Protein AF-A0A357X0D2-F1 (afdb_monomer)

Solvent-accessible surface area (backbone atoms only — not comparable to full-atom values): 4849 Å² total; per-residue (Å²): 129,83,52,65,49,100,86,69,49,75,45,49,72,73,80,71,55,73,75,79,85,49,64,63,59,53,50,51,51,49,56,51,49,55,52,51,55,49,49,46,65,76,69,41,52,74,68,59,34,52,50,51,33,41,48,68,20,78,82,56,76,58,38,53,54,68,53,51,15,62,74,69,75,48,57,49,75,77,65,102

Structure (mmCIF, N/CA/C/O backbone):
data_AF-A0A357X0D2-F1
#
_entry.id   AF-A0A357X0D2-F1
#
loop_
_atom_site.group_PDB
_atom_site.id
_atom_site.type_symbol
_atom_site.label_atom_id
_atom_site.label_alt_id
_atom_site.label_comp_id
_atom_site.label_asym_id
_atom_site.label_enti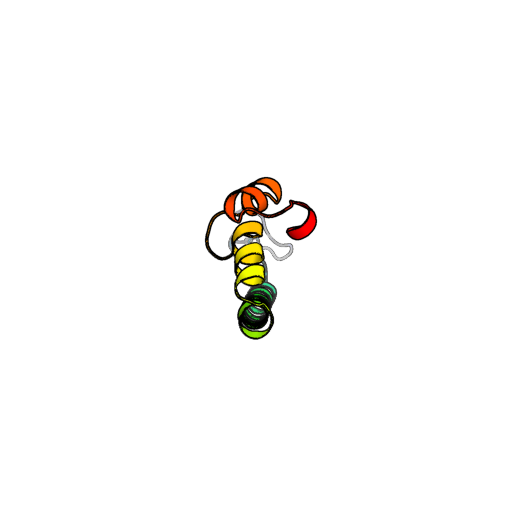ty_id
_atom_site.lab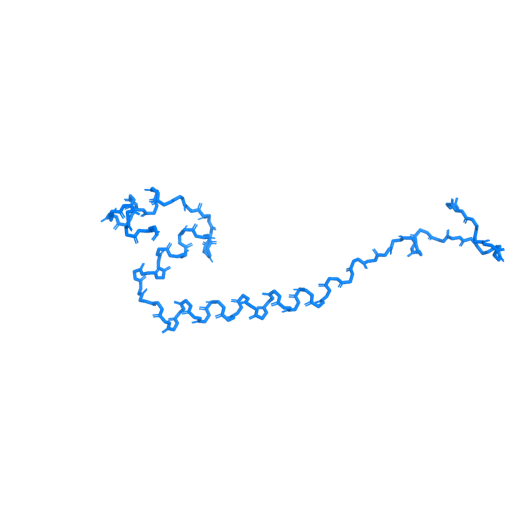el_seq_id
_atom_site.pdbx_PDB_ins_code
_atom_site.Cartn_x
_atom_site.Cartn_y
_atom_site.Cartn_z
_atom_site.occupancy
_atom_site.B_iso_or_equiv
_atom_site.auth_seq_id
_atom_site.auth_comp_id
_atom_site.auth_asym_id
_atom_site.auth_atom_id
_atom_site.pdbx_PDB_model_num
ATOM 1 N N . PRO A 1 1 ? 32.740 23.279 -28.008 1.00 50.97 1 PRO A N 1
ATOM 2 C CA . PRO A 1 1 ? 33.622 22.103 -28.202 1.00 50.97 1 PRO A CA 1
ATOM 3 C C . PRO A 1 1 ? 34.163 21.660 -26.840 1.00 50.97 1 PRO A C 1
ATOM 5 O O . PRO A 1 1 ? 34.868 22.447 -26.216 1.00 50.97 1 PRO A O 1
ATOM 8 N N . ILE A 1 2 ? 33.718 20.506 -26.329 1.00 50.69 2 ILE A N 1
ATOM 9 C CA . ILE A 1 2 ? 34.052 20.079 -24.958 1.00 50.69 2 ILE A CA 1
ATOM 10 C C . ILE A 1 2 ? 35.390 19.335 -24.903 1.00 50.69 2 ILE A C 1
ATOM 12 O O . ILE A 1 2 ? 36.136 19.574 -23.964 1.00 50.69 2 ILE A O 1
ATOM 16 N N . ASP A 1 3 ? 35.739 18.544 -25.920 1.00 55.09 3 ASP A N 1
ATOM 17 C CA . ASP A 1 3 ? 37.094 18.012 -26.116 1.00 55.09 3 ASP A CA 1
ATOM 18 C C . ASP A 1 3 ? 37.222 17.386 -27.522 1.00 55.09 3 ASP A C 1
ATOM 20 O O . ASP A 1 3 ? 36.251 17.367 -28.288 1.00 55.09 3 ASP A O 1
ATOM 24 N N . THR A 1 4 ? 38.409 16.897 -27.878 1.00 60.31 4 THR A N 1
ATOM 25 C CA . THR A 1 4 ? 38.679 16.162 -29.125 1.00 60.31 4 THR A CA 1
ATOM 26 C C . THR A 1 4 ? 39.113 14.734 -28.799 1.00 60.31 4 THR A C 1
ATOM 28 O O . THR A 1 4 ? 39.984 14.526 -27.959 1.00 60.31 4 THR A O 1
ATOM 31 N N . ASP A 1 5 ? 38.514 13.747 -29.465 1.00 64.56 5 ASP A N 1
ATOM 32 C CA . ASP A 1 5 ? 38.940 12.343 -29.389 1.00 64.56 5 ASP A CA 1
ATOM 33 C C . ASP A 1 5 ? 40.384 12.169 -29.929 1.00 64.56 5 ASP A C 1
ATOM 35 O O . ASP A 1 5 ? 40.899 13.018 -30.659 1.00 64.56 5 ASP A O 1
ATOM 39 N N . LYS A 1 6 ? 41.049 11.058 -29.597 1.00 64.50 6 LYS A N 1
ATOM 40 C CA . LYS A 1 6 ? 42.380 10.646 -30.074 1.00 64.50 6 LYS A CA 1
ATOM 41 C C . LYS A 1 6 ? 42.526 10.686 -31.601 1.00 64.50 6 LYS A C 1
ATOM 43 O O . LYS A 1 6 ? 43.647 10.859 -32.072 1.00 64.50 6 LYS A O 1
ATOM 48 N N . ASP A 1 7 ? 41.420 10.591 -32.340 1.00 69.69 7 ASP A N 1
ATOM 49 C CA . ASP A 1 7 ? 41.370 10.651 -33.806 1.00 69.69 7 ASP A CA 1
ATOM 50 C C . ASP A 1 7 ? 40.979 12.034 -34.378 1.00 69.69 7 ASP A C 1
ATOM 52 O O . ASP A 1 7 ? 40.818 12.191 -35.588 1.00 69.69 7 ASP A O 1
ATOM 56 N N . GLY A 1 8 ? 40.863 13.081 -33.551 1.00 65.31 8 GLY A N 1
ATOM 57 C CA . GLY A 1 8 ? 40.669 14.457 -34.034 1.00 65.31 8 GLY A CA 1
ATOM 58 C C . GLY A 1 8 ? 39.211 14.866 -34.282 1.00 65.31 8 GLY A C 1
ATOM 59 O O . GLY A 1 8 ? 38.959 15.973 -34.764 1.00 65.31 8 GLY A O 1
ATOM 60 N N . HIS A 1 9 ? 38.241 14.009 -33.956 1.00 67.94 9 HIS A N 1
ATOM 61 C CA . HIS A 1 9 ? 36.823 14.330 -34.096 1.00 67.94 9 HIS A CA 1
ATOM 62 C C . HIS A 1 9 ? 36.322 15.183 -32.915 1.00 67.94 9 HIS A C 1
ATOM 64 O O . HIS A 1 9 ? 36.611 14.860 -31.758 1.00 67.94 9 HIS A O 1
ATOM 70 N N . PRO A 1 10 ? 35.581 16.279 -33.174 1.00 66.75 10 PRO A N 1
ATOM 71 C CA . PRO A 1 10 ? 35.016 17.100 -32.111 1.00 66.75 10 PRO A CA 1
ATOM 72 C C . PRO A 1 10 ? 33.934 16.307 -31.374 1.00 66.75 10 PRO A C 1
ATOM 74 O O . PRO A 1 10 ? 32.899 15.998 -31.962 1.00 66.75 10 PRO A O 1
ATOM 77 N N . LEU A 1 11 ? 34.159 16.013 -30.090 1.00 59.16 11 LEU A N 1
ATOM 78 C CA . LEU A 1 11 ? 33.154 15.375 -29.240 1.00 59.16 11 LEU A CA 1
ATOM 79 C C . LEU A 1 11 ? 31.963 16.324 -29.097 1.00 59.16 11 LEU A C 1
ATOM 81 O O . LEU A 1 11 ? 32.107 17.473 -28.647 1.00 59.16 11 LEU A O 1
AT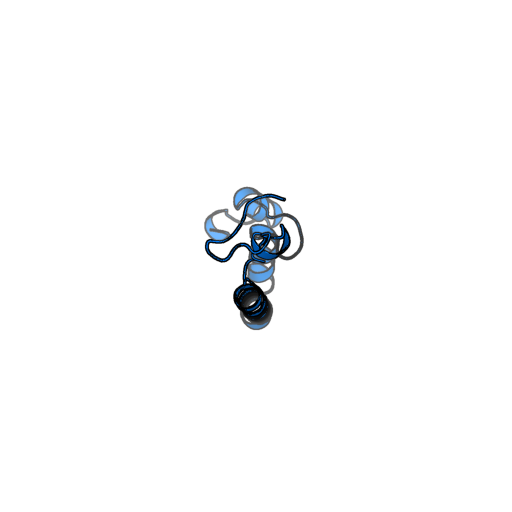OM 85 N N . THR A 1 12 ? 30.785 15.867 -29.513 1.00 64.19 12 THR A N 1
ATOM 86 C CA . THR A 1 12 ? 29.553 16.626 -29.323 1.00 64.19 12 THR A CA 1
ATOM 87 C C . THR A 1 12 ? 28.993 16.332 -27.934 1.00 64.19 12 THR A C 1
ATOM 89 O O . THR A 1 12 ? 29.206 15.261 -27.373 1.00 64.19 12 THR A O 1
ATOM 92 N N . LEU A 1 13 ? 28.278 17.292 -27.336 1.00 54.94 13 LEU A N 1
ATOM 93 C CA . LEU A 1 13 ? 27.660 17.088 -26.018 1.00 54.94 13 LEU A CA 1
ATOM 94 C C . LEU A 1 13 ? 26.685 15.890 -26.036 1.00 54.94 13 LEU A C 1
ATOM 96 O O . LEU A 1 13 ? 26.536 15.213 -25.027 1.00 54.94 13 LEU A O 1
ATOM 100 N N . SER A 1 14 ? 26.086 15.597 -27.195 1.00 58.12 14 SER A N 1
ATOM 101 C CA . SER A 1 14 ? 25.232 14.429 -27.428 1.00 58.12 14 SER A CA 1
ATOM 102 C C . SER A 1 14 ? 25.964 13.090 -27.310 1.00 58.12 14 SER A C 1
ATOM 104 O O . SER A 1 14 ? 25.328 12.115 -26.940 1.00 58.12 14 SER A O 1
ATOM 106 N N . ASP A 1 15 ? 27.276 13.039 -27.557 1.00 59.06 15 ASP A N 1
ATOM 107 C CA . ASP A 1 15 ? 28.078 11.813 -27.408 1.00 59.06 15 ASP A CA 1
ATOM 108 C C . ASP A 1 15 ? 28.472 11.548 -25.941 1.00 59.06 15 ASP A C 1
ATOM 110 O O . ASP A 1 15 ? 28.842 10.436 -25.576 1.00 59.06 15 ASP A O 1
ATOM 114 N N . VAL A 1 16 ? 28.407 12.582 -25.091 1.00 60.22 16 VAL A N 1
ATOM 115 C CA . VAL A 1 16 ? 28.736 12.525 -23.653 1.00 60.22 16 VAL A CA 1
ATOM 116 C C . VAL A 1 16 ? 27.483 12.321 -22.794 1.00 60.22 16 VAL A C 1
ATOM 118 O O . VAL A 1 16 ? 27.569 11.798 -21.682 1.00 60.22 16 VAL A O 1
ATOM 121 N N . ILE A 1 17 ? 26.311 12.716 -23.297 1.00 57.34 17 ILE A N 1
ATOM 122 C CA . ILE A 1 17 ? 25.020 12.452 -22.658 1.00 57.34 17 ILE A CA 1
ATOM 123 C C . ILE A 1 17 ? 24.597 11.031 -23.038 1.00 57.34 17 ILE A C 1
ATOM 125 O O . ILE A 1 17 ? 23.878 10.814 -24.007 1.00 57.34 17 ILE A O 1
ATOM 129 N N . SER A 1 18 ? 25.064 10.050 -22.271 1.00 59.53 18 SER A N 1
ATOM 130 C CA . SER A 1 18 ? 24.442 8.728 -22.265 1.00 59.53 18 SER A CA 1
ATOM 131 C C . SER A 1 18 ? 23.029 8.897 -21.698 1.00 59.53 18 SER A C 1
ATOM 133 O O . SER A 1 18 ? 22.878 9.341 -20.561 1.00 59.53 18 SER 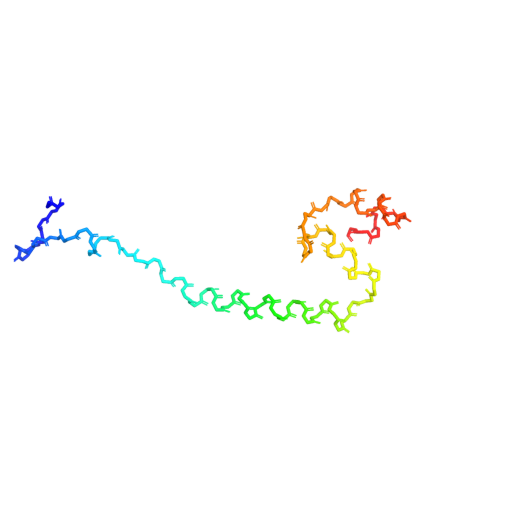A O 1
ATOM 135 N N . GLU A 1 19 ? 21.991 8.604 -22.482 1.00 62.44 19 GLU A N 1
ATOM 136 C CA . GLU A 1 19 ? 20.665 8.371 -21.905 1.00 62.44 19 GLU A CA 1
ATOM 137 C C . GLU A 1 19 ? 20.782 7.112 -21.042 1.00 62.44 19 GLU A C 1
ATOM 139 O O . GLU A 1 19 ? 21.273 6.085 -21.512 1.00 62.44 19 GLU A O 1
ATOM 144 N N . ASP A 1 20 ? 20.421 7.197 -19.760 1.00 61.94 20 ASP A N 1
ATOM 145 C CA . ASP A 1 20 ? 20.394 6.013 -18.908 1.00 61.94 20 ASP A CA 1
ATOM 146 C C . ASP A 1 20 ? 19.436 4.990 -19.544 1.00 61.94 20 ASP A C 1
ATOM 148 O O . ASP A 1 20 ? 18.244 5.275 -19.709 1.00 61.94 20 ASP A O 1
ATOM 152 N N . ASP A 1 21 ? 19.956 3.810 -19.900 1.00 64.81 21 ASP A N 1
ATOM 153 C CA . ASP A 1 21 ? 19.252 2.673 -20.517 1.00 64.81 21 ASP A CA 1
ATOM 154 C C . ASP A 1 21 ? 18.236 2.021 -19.545 1.00 64.81 21 ASP A C 1
ATOM 156 O O . ASP A 1 21 ? 18.199 0.815 -19.315 1.00 64.81 21 ASP A O 1
ATOM 160 N N . ASN A 1 22 ? 17.348 2.822 -18.962 1.00 77.06 22 ASN A N 1
ATOM 161 C CA . ASN A 1 22 ? 16.366 2.411 -17.961 1.00 77.06 22 ASN A CA 1
ATOM 162 C C . ASN A 1 22 ? 15.100 1.813 -18.596 1.00 77.06 22 ASN A C 1
ATOM 164 O O . ASN A 1 22 ? 14.102 1.601 -17.906 1.00 77.06 22 ASN A O 1
ATOM 168 N N . ILE A 1 23 ? 15.057 1.604 -19.917 1.00 84.06 23 ILE A N 1
ATOM 169 C CA . ILE A 1 23 ? 13.845 1.130 -20.612 1.00 84.06 23 ILE A CA 1
ATOM 170 C C . ILE A 1 23 ? 13.418 -0.237 -20.072 1.00 84.06 23 ILE A C 1
ATOM 172 O O . ILE A 1 23 ? 12.231 -0.448 -19.816 1.00 84.06 23 ILE A O 1
ATOM 176 N N . ILE A 1 24 ? 14.379 -1.139 -19.863 1.00 86.94 24 ILE A N 1
ATOM 177 C CA . ILE A 1 24 ? 14.123 -2.478 -19.320 1.00 86.94 24 ILE A CA 1
ATOM 178 C C . ILE A 1 24 ? 13.563 -2.362 -17.897 1.00 86.94 24 ILE A C 1
ATOM 180 O O . ILE A 1 24 ? 12.480 -2.881 -17.630 1.00 86.94 24 ILE A O 1
ATOM 184 N N . ASP A 1 25 ? 14.212 -1.580 -17.033 1.00 89.56 25 ASP A N 1
ATOM 185 C CA . ASP A 1 25 ? 13.771 -1.368 -15.649 1.00 89.56 25 ASP A CA 1
ATOM 186 C C . ASP A 1 25 ? 12.367 -0.749 -15.568 1.00 89.56 25 ASP A C 1
ATOM 188 O O . ASP A 1 25 ? 11.548 -1.128 -14.730 1.00 89.56 25 ASP A O 1
ATOM 192 N N . ASN A 1 26 ? 12.042 0.176 -16.475 1.00 89.94 26 ASN A N 1
ATOM 193 C CA . ASN A 1 26 ? 10.713 0.779 -16.562 1.00 89.94 26 ASN A CA 1
ATOM 194 C C . ASN A 1 26 ? 9.635 -0.233 -16.977 1.00 89.94 26 ASN A C 1
ATOM 196 O O . ASN A 1 26 ? 8.506 -0.172 -16.479 1.00 89.94 26 ASN A O 1
ATOM 200 N N . ILE A 1 27 ? 9.950 -1.144 -17.902 1.00 91.94 27 ILE A N 1
ATOM 201 C CA . ILE A 1 27 ? 9.036 -2.217 -18.313 1.00 91.94 27 ILE A CA 1
ATOM 202 C C . ILE A 1 27 ? 8.818 -3.184 -17.148 1.00 91.94 27 ILE A C 1
ATOM 204 O O . ILE A 1 27 ? 7.668 -3.486 -16.814 1.00 91.94 27 ILE A O 1
ATOM 208 N N . ASP A 1 28 ? 9.890 -3.607 -16.483 1.00 94.50 28 ASP A N 1
ATOM 209 C CA . ASP A 1 28 ? 9.812 -4.507 -15.333 1.00 94.50 28 ASP A CA 1
ATOM 210 C C . ASP A 1 28 ? 9.021 -3.887 -14.179 1.00 94.50 28 ASP A C 1
ATOM 212 O O . ASP A 1 28 ? 8.163 -4.548 -13.584 1.00 94.50 28 ASP A O 1
ATOM 216 N N . LEU A 1 29 ? 9.223 -2.596 -13.903 1.00 94.56 29 LEU A N 1
ATOM 217 C CA . LEU A 1 29 ? 8.456 -1.862 -12.900 1.00 94.56 29 LEU A CA 1
ATOM 218 C C . LEU A 1 29 ? 6.956 -1.873 -13.214 1.00 94.56 29 LEU A C 1
ATOM 220 O O . LEU A 1 29 ? 6.150 -2.145 -12.323 1.00 94.56 29 LEU A O 1
ATOM 224 N N . LYS A 1 30 ? 6.567 -1.627 -14.472 1.00 94.69 30 LYS A N 1
ATOM 225 C CA . LYS A 1 30 ? 5.156 -1.658 -14.892 1.00 94.69 30 LYS A CA 1
ATOM 226 C C . LYS A 1 30 ? 4.543 -3.044 -14.725 1.00 94.69 30 LYS A C 1
ATOM 228 O O . LYS A 1 30 ? 3.479 -3.167 -14.122 1.00 94.69 30 LYS A O 1
ATOM 233 N N . ILE A 1 31 ? 5.233 -4.087 -15.185 1.00 96.31 31 ILE A N 1
ATOM 234 C CA . ILE A 1 31 ? 4.763 -5.474 -15.061 1.00 96.31 31 ILE A CA 1
ATOM 235 C C . ILE A 1 31 ? 4.588 -5.855 -13.585 1.00 96.31 31 ILE A C 1
ATOM 237 O O . ILE A 1 31 ? 3.601 -6.497 -13.210 1.00 96.31 31 ILE A O 1
ATOM 241 N N . ASN A 1 32 ? 5.536 -5.471 -12.731 1.00 96.44 32 ASN A N 1
ATOM 242 C CA . ASN A 1 32 ? 5.471 -5.754 -11.301 1.00 96.44 32 ASN A CA 1
ATOM 243 C C . ASN A 1 32 ? 4.350 -4.970 -10.611 1.00 96.44 32 ASN A C 1
ATOM 245 O O . ASN A 1 32 ? 3.632 -5.548 -9.792 1.00 96.44 32 ASN A O 1
ATOM 249 N N . ALA A 1 33 ? 4.136 -3.707 -10.984 1.00 94.19 33 ALA A N 1
ATOM 250 C CA . ALA A 1 33 ? 3.018 -2.911 -10.489 1.00 94.19 33 ALA A CA 1
ATOM 251 C C . ALA A 1 33 ? 1.668 -3.545 -10.863 1.00 94.19 33 ALA A C 1
ATOM 253 O O . ALA A 1 33 ? 0.819 -3.737 -9.994 1.00 94.19 33 ALA A O 1
ATOM 254 N N . GLU A 1 34 ? 1.479 -3.958 -12.119 1.00 95.81 34 GLU A N 1
ATOM 255 C CA . GLU A 1 34 ? 0.253 -4.634 -12.567 1.00 95.81 34 GLU A CA 1
ATOM 256 C C . GLU A 1 34 ? -0.008 -5.940 -11.804 1.00 95.81 34 GLU A C 1
ATOM 258 O O . GLU A 1 34 ? -1.132 -6.214 -11.378 1.00 95.81 34 GLU A O 1
ATOM 263 N N . LYS A 1 35 ? 1.032 -6.757 -11.591 1.00 96.38 35 LYS A N 1
ATOM 264 C CA . LYS A 1 35 ? 0.932 -7.975 -10.770 1.00 96.38 35 LYS A CA 1
ATOM 265 C C . LYS A 1 35 ? 0.532 -7.653 -9.331 1.00 96.38 35 LYS A C 1
ATOM 267 O O . LYS A 1 35 ? -0.357 -8.317 -8.806 1.00 96.38 35 LYS A O 1
ATOM 272 N N . MET A 1 36 ? 1.147 -6.643 -8.720 1.00 95.06 36 MET A N 1
ATOM 273 C CA . MET A 1 36 ? 0.835 -6.211 -7.358 1.00 95.06 36 MET A CA 1
ATOM 274 C C . MET A 1 36 ? -0.633 -5.792 -7.228 1.00 95.06 36 MET A C 1
ATOM 276 O O . MET A 1 36 ? -1.326 -6.298 -6.348 1.00 95.06 36 MET A O 1
ATOM 280 N N . TYR A 1 37 ? -1.128 -4.925 -8.118 1.00 93.81 37 TYR A N 1
ATOM 281 C CA . TYR A 1 37 ? -2.526 -4.484 -8.088 1.00 93.81 37 TYR A CA 1
ATOM 282 C C . TYR A 1 37 ? -3.502 -5.649 -8.241 1.00 93.81 37 TYR A C 1
ATOM 284 O O . TYR A 1 37 ? -4.472 -5.732 -7.490 1.00 93.81 37 TYR A O 1
ATOM 292 N N . ARG A 1 38 ? -3.210 -6.586 -9.147 1.00 95.38 38 ARG A N 1
ATOM 293 C CA . ARG A 1 38 ? -4.007 -7.806 -9.312 1.00 95.38 38 ARG A CA 1
ATOM 294 C C . ARG A 1 38 ? -4.043 -8.645 -8.035 1.00 95.38 38 ARG A C 1
ATOM 296 O O . ARG A 1 38 ? -5.119 -9.009 -7.589 1.00 95.38 38 ARG A O 1
ATOM 303 N N . TYR A 1 39 ? -2.905 -8.898 -7.388 1.00 95.31 39 TYR A N 1
ATOM 304 C CA . TYR A 1 39 ? -2.888 -9.664 -6.135 1.00 95.31 39 TYR A CA 1
ATOM 305 C C . TYR A 1 39 ? -3.632 -8.961 -4.996 1.00 95.31 39 TYR A C 1
ATOM 307 O O . TYR A 1 39 ? -4.344 -9.611 -4.234 1.00 95.31 39 TYR A O 1
ATOM 315 N N . ILE A 1 40 ? -3.525 -7.636 -4.902 1.00 94.00 40 ILE A N 1
ATOM 316 C CA . ILE A 1 40 ? -4.277 -6.840 -3.924 1.00 94.00 40 ILE A CA 1
ATOM 317 C C . ILE A 1 40 ? -5.793 -6.932 -4.173 1.00 94.00 40 ILE A C 1
ATOM 319 O O . ILE A 1 40 ? -6.574 -6.939 -3.220 1.00 94.00 40 ILE A O 1
ATOM 323 N N . GLN A 1 41 ? -6.227 -7.015 -5.432 1.00 92.38 41 GLN A N 1
ATOM 324 C CA . GLN A 1 41 ? -7.643 -7.139 -5.784 1.00 92.38 41 GLN A CA 1
ATOM 325 C C . GLN A 1 41 ? -8.188 -8.563 -5.630 1.00 92.38 41 GLN A C 1
ATOM 327 O O . GLN A 1 41 ? -9.308 -8.725 -5.145 1.00 92.38 41 GLN A O 1
ATOM 332 N N . ASP A 1 42 ? -7.408 -9.573 -6.010 1.00 94.81 42 ASP A N 1
ATOM 333 C CA . ASP A 1 42 ? -7.872 -10.960 -6.096 1.00 94.81 42 ASP A CA 1
ATOM 334 C C . ASP A 1 42 ? -7.715 -11.727 -4.776 1.00 94.81 42 ASP A C 1
ATOM 336 O O . ASP A 1 42 ? -8.502 -12.627 -4.490 1.00 94.81 42 ASP A O 1
ATOM 340 N N . ILE A 1 43 ? -6.690 -11.401 -3.978 1.00 95.31 43 ILE A N 1
ATOM 341 C CA . ILE A 1 43 ? -6.319 -12.177 -2.783 1.00 95.31 43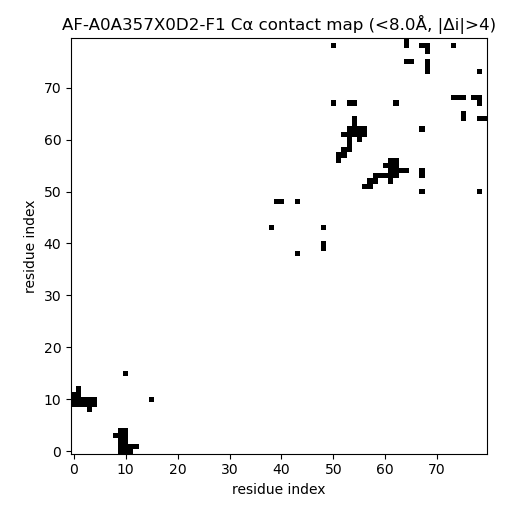 ILE A CA 1
ATOM 342 C C . ILE A 1 43 ? -6.797 -11.494 -1.501 1.00 95.31 43 ILE A C 1
ATOM 344 O O . ILE A 1 43 ? -7.303 -12.166 -0.604 1.00 95.31 43 ILE A O 1
ATOM 348 N N . LEU A 1 44 ? -6.626 -10.173 -1.393 1.00 94.44 44 LEU A N 1
ATOM 349 C CA . LEU A 1 44 ? -6.950 -9.454 -0.161 1.00 94.44 44 LEU A CA 1
ATOM 350 C C . LEU A 1 44 ? -8.448 -9.170 -0.055 1.00 94.44 44 LEU A C 1
ATOM 352 O O . LEU A 1 44 ? -9.077 -8.658 -0.993 1.00 94.44 44 LEU A O 1
ATOM 356 N N . GLY A 1 45 ? -8.994 -9.413 1.138 1.00 94.56 45 GLY A N 1
ATOM 357 C CA . GLY A 1 45 ? -10.341 -8.975 1.489 1.00 94.56 45 GLY A CA 1
ATOM 358 C C . GLY A 1 45 ? -10.441 -7.447 1.540 1.00 94.56 45 GLY A C 1
ATOM 359 O O . GLY A 1 45 ? -9.434 -6.748 1.660 1.00 94.56 45 GLY A O 1
ATOM 360 N N . GLU A 1 46 ? -11.662 -6.904 1.497 1.00 93.25 46 GLU A N 1
ATOM 361 C CA . GLU A 1 46 ? -11.889 -5.446 1.456 1.00 93.25 46 GLU A CA 1
ATOM 362 C C . GLU A 1 46 ? -11.159 -4.686 2.573 1.00 93.25 46 GLU A C 1
ATOM 364 O O . GLU A 1 46 ? -10.589 -3.619 2.343 1.00 93.25 46 GLU A O 1
ATOM 369 N N . ARG A 1 47 ? -11.132 -5.253 3.785 1.00 93.31 47 ARG A N 1
ATOM 370 C CA . ARG A 1 47 ? -10.476 -4.633 4.941 1.00 93.31 47 ARG A CA 1
ATOM 371 C C . ARG A 1 47 ? -8.957 -4.576 4.786 1.00 93.31 47 ARG A C 1
ATOM 373 O O . ARG A 1 47 ? -8.369 -3.523 5.011 1.00 93.31 47 ARG A O 1
ATOM 380 N N . GLU A 1 48 ? -8.327 -5.684 4.409 1.00 94.44 48 GLU A N 1
ATOM 381 C CA . GLU A 1 48 ? -6.872 -5.773 4.225 1.00 94.44 48 GLU A CA 1
ATOM 382 C C . GLU A 1 48 ? -6.420 -4.913 3.048 1.00 94.44 48 GLU A C 1
ATOM 384 O O . GLU A 1 48 ? -5.462 -4.152 3.163 1.00 94.44 48 GLU A O 1
ATOM 389 N N . ARG A 1 49 ? -7.179 -4.948 1.948 1.00 94.81 49 ARG A N 1
ATOM 390 C CA . ARG A 1 49 ? -6.980 -4.071 0.795 1.00 94.81 49 ARG A CA 1
ATOM 391 C C . ARG A 1 49 ? -6.985 -2.609 1.212 1.00 94.81 49 ARG A C 1
ATOM 393 O O . ARG A 1 49 ? -6.049 -1.883 0.893 1.00 94.81 49 ARG A O 1
ATOM 400 N N . ARG A 1 50 ? -7.987 -2.193 1.992 1.00 93.69 50 ARG A N 1
ATOM 401 C CA . ARG A 1 50 ? -8.086 -0.814 2.474 1.00 93.69 50 ARG A CA 1
ATOM 402 C C . ARG A 1 50 ? -6.904 -0.418 3.357 1.00 93.69 50 ARG A C 1
ATOM 404 O O . ARG A 1 50 ? -6.426 0.709 3.258 1.00 93.69 50 ARG A O 1
ATOM 411 N N . ILE A 1 51 ? -6.423 -1.331 4.203 1.00 94.94 51 ILE A N 1
ATOM 412 C CA . ILE A 1 51 ? -5.228 -1.109 5.028 1.00 94.94 51 ILE A CA 1
ATOM 413 C C . ILE A 1 51 ? -3.999 -0.886 4.140 1.00 94.94 51 ILE A C 1
ATOM 415 O O . ILE A 1 51 ? -3.285 0.095 4.342 1.00 94.94 51 ILE A O 1
ATOM 419 N N . ILE A 1 52 ? -3.771 -1.749 3.147 1.00 95.12 52 ILE A N 1
ATOM 420 C CA . ILE A 1 52 ? -2.621 -1.667 2.236 1.00 95.12 52 ILE A CA 1
ATOM 421 C C . ILE A 1 52 ? -2.675 -0.396 1.381 1.00 95.12 52 ILE A C 1
ATOM 423 O O . ILE A 1 52 ? -1.682 0.326 1.299 1.00 95.12 52 ILE A O 1
ATOM 427 N N . GLU A 1 53 ? -3.834 -0.065 0.810 1.00 94.25 53 GLU A N 1
ATOM 428 C CA . GLU A 1 53 ? -4.019 1.151 0.011 1.00 94.25 53 GLU A CA 1
ATOM 429 C C . GLU A 1 53 ? -3.675 2.418 0.799 1.00 94.25 53 GLU A C 1
ATOM 431 O O . GLU A 1 53 ? -2.956 3.279 0.291 1.00 94.25 53 GLU A O 1
ATOM 436 N N . LEU A 1 54 ? -4.145 2.516 2.047 1.00 95.00 54 LEU A N 1
ATOM 437 C CA . LEU A 1 54 ? -3.878 3.660 2.919 1.00 95.00 54 LEU A CA 1
ATOM 438 C C . LEU A 1 54 ? -2.433 3.680 3.424 1.00 95.00 54 LEU A C 1
ATOM 440 O O . LEU A 1 54 ? -1.826 4.744 3.505 1.00 95.00 54 LEU A O 1
ATOM 444 N N . ARG A 1 55 ? -1.863 2.524 3.783 1.00 95.56 55 ARG A N 1
ATOM 445 C CA . ARG A 1 55 ? -0.517 2.450 4.370 1.00 95.56 55 ARG A CA 1
ATOM 446 C C . ARG A 1 55 ? 0.577 2.795 3.365 1.00 95.56 55 ARG A C 1
ATOM 448 O O . ARG A 1 55 ? 1.568 3.408 3.758 1.00 95.56 55 ARG A O 1
ATOM 455 N N . TYR A 1 56 ? 0.397 2.388 2.111 1.00 95.44 56 TYR A N 1
ATOM 456 C CA . TYR A 1 56 ? 1.388 2.546 1.044 1.00 95.44 56 TYR A CA 1
ATOM 457 C C . TYR A 1 56 ? 1.029 3.629 0.023 1.00 95.44 56 TYR A C 1
ATOM 459 O O . TYR A 1 56 ? 1.812 3.870 -0.890 1.00 95.44 56 TYR A O 1
ATOM 467 N N . GLY A 1 57 ? -0.118 4.299 0.171 1.00 93.88 57 GLY A N 1
ATOM 468 C CA . GLY A 1 57 ? -0.505 5.394 -0.720 1.00 93.88 57 GLY A CA 1
ATOM 469 C C . GLY A 1 57 ? -0.861 4.927 -2.133 1.00 93.88 57 GLY A C 1
ATOM 470 O O . GLY A 1 57 ? -0.676 5.655 -3.101 1.00 93.88 57 GLY A O 1
ATOM 471 N N . LEU A 1 58 ? -1.402 3.715 -2.284 1.00 92.25 58 LEU A N 1
ATOM 472 C CA . LEU A 1 58 ? -1.760 3.184 -3.610 1.00 92.25 58 LEU A CA 1
ATOM 473 C C . LEU A 1 58 ? -2.926 3.944 -4.270 1.00 92.25 58 LEU A C 1
ATOM 475 O O . LEU A 1 58 ? -3.175 3.783 -5.458 1.00 92.25 58 LEU A O 1
ATOM 479 N N . MET A 1 59 ? -3.632 4.770 -3.493 1.00 84.81 59 MET A N 1
ATOM 480 C CA . MET A 1 59 ? -4.732 5.635 -3.933 1.00 84.81 59 MET A CA 1
ATOM 481 C C . MET A 1 59 ? -4.513 7.106 -3.525 1.00 84.81 59 MET A C 1
ATOM 483 O O . MET A 1 59 ? -5.474 7.873 -3.459 1.00 84.81 59 MET A O 1
ATOM 487 N N . GLY A 1 60 ? -3.280 7.507 -3.191 1.00 88.50 60 GLY A N 1
ATOM 488 C CA . GLY A 1 60 ? -2.976 8.859 -2.716 1.00 88.50 60 GLY A CA 1
ATOM 489 C C . GLY A 1 60 ? -1.812 8.901 -1.729 1.00 88.50 60 GLY A C 1
ATOM 490 O O . GLY A 1 60 ? -0.787 8.263 -1.932 1.00 88.50 60 GLY A O 1
ATOM 491 N N . GLU A 1 61 ? -1.952 9.668 -0.651 1.00 92.31 61 GLU A N 1
ATOM 492 C CA . GLU A 1 61 ? -0.889 9.793 0.348 1.00 92.31 61 GLU A CA 1
ATOM 493 C C . GLU A 1 61 ? -0.789 8.555 1.247 1.00 92.31 61 GLU A C 1
ATOM 495 O O . GLU A 1 61 ? -1.792 8.004 1.707 1.00 92.31 61 GLU A O 1
ATOM 500 N N . ALA A 1 62 ? 0.446 8.132 1.518 1.00 96.06 62 ALA A N 1
ATOM 501 C CA . ALA A 1 62 ? 0.730 7.051 2.448 1.00 96.06 62 ALA A CA 1
ATOM 502 C C . ALA A 1 62 ? 0.559 7.527 3.898 1.00 96.06 62 ALA A C 1
ATOM 504 O O . ALA A 1 62 ? 1.190 8.489 4.335 1.00 96.06 62 ALA A O 1
ATOM 505 N N . LEU A 1 63 ? -0.253 6.808 4.668 1.00 96.19 63 LEU A N 1
ATOM 506 C CA . LEU A 1 63 ? -0.490 7.064 6.085 1.00 96.19 63 LEU A CA 1
ATOM 507 C C . LEU A 1 63 ? 0.379 6.162 6.955 1.00 96.19 63 LEU A C 1
ATOM 509 O O . LEU A 1 63 ? 0.633 5.006 6.620 1.00 96.19 63 LEU A O 1
ATOM 513 N N . THR A 1 64 ? 0.797 6.643 8.123 1.00 95.62 64 THR A N 1
ATOM 514 C CA . THR A 1 64 ? 1.493 5.837 9.137 1.00 95.62 64 THR A CA 1
ATOM 515 C C . THR A 1 64 ? 0.605 4.718 9.690 1.00 95.62 64 THR A C 1
ATOM 517 O O . THR A 1 64 ? -0.620 4.828 9.706 1.00 95.62 64 THR A O 1
ATOM 520 N N . GLN A 1 65 ? 1.200 3.653 10.249 1.00 93.81 65 GLN A N 1
ATOM 521 C CA . GLN A 1 65 ? 0.426 2.587 10.918 1.00 93.81 65 GLN A CA 1
ATOM 522 C C . GLN A 1 65 ? -0.524 3.152 11.988 1.00 93.81 65 GLN A C 1
ATOM 524 O O . GLN A 1 65 ? -1.646 2.678 12.143 1.00 93.81 65 GLN A O 1
ATOM 529 N N . ARG A 1 66 ? -0.087 4.194 12.720 1.00 95.38 66 ARG A N 1
ATOM 530 C CA . ARG A 1 66 ? -0.900 4.863 13.749 1.00 95.38 66 ARG A CA 1
ATOM 531 C C . ARG A 1 66 ? -2.126 5.543 13.149 1.00 95.38 66 ARG A C 1
ATOM 533 O O . ARG A 1 66 ? -3.184 5.505 13.769 1.00 95.38 66 ARG A O 1
ATOM 540 N N . GLU A 1 67 ? -1.959 6.195 12.005 1.00 95.56 67 GLU A N 1
ATOM 541 C CA . GLU A 1 67 ? -3.016 6.940 11.321 1.00 95.56 67 GLU A CA 1
ATOM 542 C C . GLU A 1 67 ? -4.024 5.997 10.678 1.00 95.56 67 GLU A C 1
ATOM 544 O O . GLU A 1 67 ? -5.217 6.168 10.905 1.00 95.56 67 GLU A O 1
ATOM 549 N N . VAL A 1 68 ? -3.560 4.949 9.989 1.00 95.88 68 VAL A N 1
A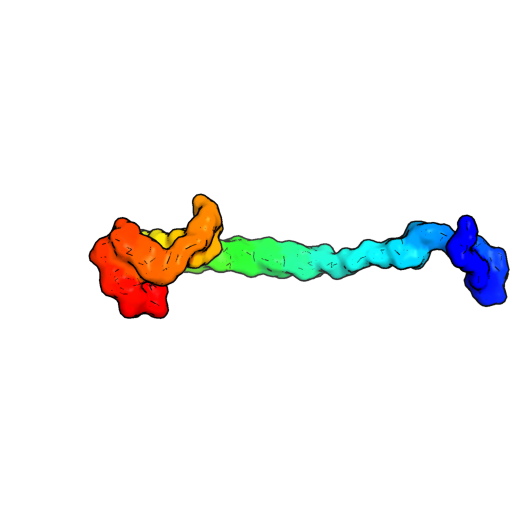TOM 550 C CA . VAL A 1 68 ? -4.437 3.909 9.426 1.00 95.88 68 VAL A CA 1
ATOM 551 C C . VAL A 1 68 ? -5.241 3.226 10.532 1.00 95.88 68 VAL A C 1
ATOM 553 O O . VAL A 1 68 ? -6.460 3.116 10.428 1.00 95.88 68 VAL A O 1
ATOM 556 N N . ALA A 1 69 ? -4.584 2.834 11.629 1.00 95.69 69 ALA A N 1
ATOM 557 C CA . ALA A 1 69 ? -5.253 2.193 12.758 1.00 95.69 69 ALA A CA 1
ATOM 558 C C . ALA A 1 69 ? -6.319 3.095 13.396 1.00 95.69 69 ALA A C 1
ATOM 560 O O . ALA A 1 69 ? -7.414 2.637 13.710 1.00 95.69 69 ALA A O 1
ATOM 561 N N . LYS A 1 70 ? -6.018 4.394 13.539 1.00 95.88 70 LYS A N 1
ATOM 562 C CA . LYS A 1 70 ? -6.967 5.390 14.050 1.00 95.88 70 LYS A CA 1
ATOM 563 C C . LYS A 1 70 ? -8.135 5.621 13.086 1.00 95.88 70 LYS A C 1
ATOM 565 O O . LYS A 1 70 ? -9.254 5.813 13.540 1.00 95.88 70 LYS A O 1
ATOM 570 N N . MET A 1 71 ? -7.879 5.626 11.779 1.00 93.81 71 MET A N 1
ATOM 571 C CA . MET A 1 71 ? -8.896 5.857 10.751 1.00 93.81 71 MET A CA 1
ATOM 572 C C . MET A 1 71 ? -9.873 4.683 10.623 1.00 93.81 71 MET A C 1
ATOM 574 O O . MET A 1 71 ? -11.057 4.904 10.397 1.00 93.81 71 MET A O 1
ATOM 578 N N . LEU A 1 72 ? -9.380 3.450 10.761 1.00 94.06 72 LEU A N 1
ATOM 579 C CA . LEU A 1 72 ? -10.171 2.223 10.604 1.00 94.06 72 LEU A CA 1
ATOM 580 C C . LEU A 1 72 ? -10.687 1.641 11.931 1.00 94.06 72 LEU A C 1
ATOM 582 O O . LEU A 1 72 ? -11.266 0.554 11.923 1.00 94.06 72 LEU A O 1
ATOM 586 N N . ASP A 1 73 ? -10.455 2.346 13.042 1.00 94.94 73 ASP A N 1
ATOM 587 C CA . ASP A 1 73 ? -10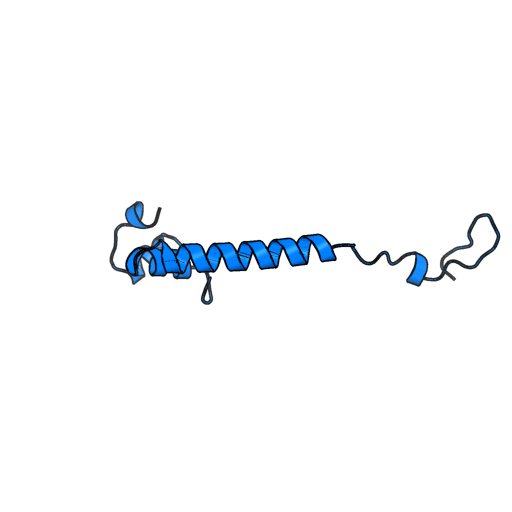.802 1.942 14.410 1.00 94.94 73 ASP A CA 1
ATOM 588 C C . ASP A 1 73 ? -10.329 0.516 14.759 1.00 94.94 73 ASP A C 1
ATOM 590 O O . ASP A 1 73 ? -11.094 -0.376 15.126 1.00 94.94 73 ASP A O 1
ATOM 594 N N . ILE A 1 74 ? -9.026 0.280 14.579 1.00 94.12 74 ILE A N 1
ATOM 595 C CA . ILE A 1 74 ? -8.356 -0.996 14.871 1.00 94.12 74 ILE A CA 1
ATOM 596 C C . ILE A 1 74 ? -7.119 -0.815 15.728 1.00 94.12 74 ILE A C 1
ATOM 598 O O . ILE A 1 74 ? -6.556 0.274 15.855 1.00 94.12 74 ILE A O 1
ATOM 602 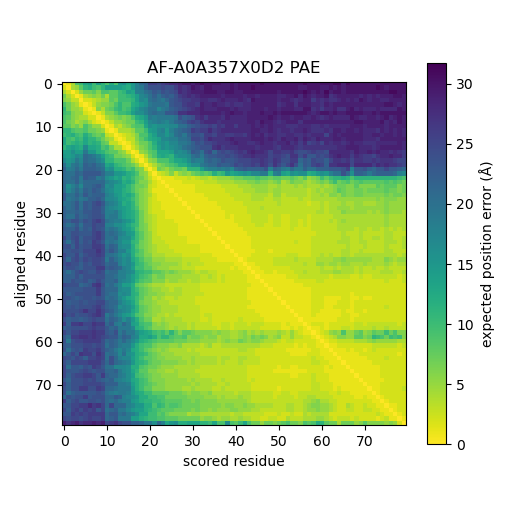N N . SER A 1 75 ? -6.642 -1.922 16.295 1.00 93.06 75 SER A N 1
ATOM 603 C CA . SER A 1 75 ? -5.348 -1.925 16.956 1.00 93.06 75 SER A CA 1
ATOM 604 C C . SER A 1 75 ? -4.231 -1.655 15.948 1.00 93.06 75 SER A C 1
ATOM 606 O O . SER A 1 75 ? -4.248 -2.105 14.803 1.00 93.06 75 SER A O 1
ATOM 608 N N . ARG A 1 76 ? -3.185 -0.964 16.405 1.00 90.00 76 ARG A N 1
ATOM 609 C CA . ARG A 1 76 ? -1.970 -0.771 15.600 1.00 90.00 76 ARG A CA 1
ATOM 610 C C . ARG A 1 76 ? -1.288 -2.083 15.243 1.00 90.00 76 ARG A C 1
ATOM 612 O O . ARG A 1 76 ? -0.709 -2.174 14.173 1.00 90.00 76 ARG A O 1
ATOM 619 N N . SER A 1 77 ? -1.385 -3.082 16.120 1.00 91.12 77 SER A N 1
ATOM 620 C CA . SER A 1 77 ? -0.851 -4.420 15.870 1.00 91.12 77 SER A CA 1
ATOM 621 C C . SER A 1 77 ? -1.540 -5.132 14.708 1.00 91.12 77 SER A C 1
ATOM 623 O O . SER A 1 77 ? -0.927 -6.002 14.114 1.00 91.12 77 SER A O 1
ATOM 625 N N . TYR A 1 78 ? -2.778 -4.762 14.368 1.00 89.69 78 TYR A N 1
ATOM 626 C CA . TYR A 1 78 ? -3.498 -5.332 13.228 1.00 89.69 78 TYR A CA 1
ATOM 627 C C . TYR A 1 78 ? -3.043 -4.742 11.883 1.00 89.69 78 TYR A C 1
ATOM 629 O O . TYR A 1 78 ? -3.235 -5.352 10.841 1.00 89.69 78 TYR A O 1
ATOM 637 N N . VAL A 1 79 ? -2.461 -3.539 11.900 1.00 88.88 79 VAL A N 1
ATOM 638 C CA . VAL A 1 79 ? -1.897 -2.865 10.713 1.00 88.88 79 VAL A CA 1
ATOM 639 C C . VAL A 1 79 ? -0.415 -3.210 10.514 1.00 88.88 79 VAL A C 1
ATOM 641 O O . VAL A 1 79 ? 0.165 -2.857 9.486 1.00 88.88 79 VAL A O 1
ATOM 644 N N . SER A 1 80 ? 0.220 -3.805 11.528 1.00 81.81 80 SER A N 1
ATOM 645 C CA 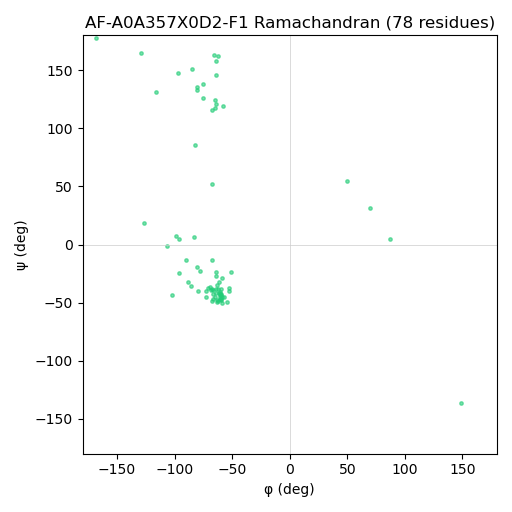. SER A 1 80 ? 1.659 -4.067 11.536 1.00 81.81 80 SER A CA 1
ATOM 646 C C . SER A 1 80 ? 2.056 -5.303 10.750 1.00 81.81 80 SER A C 1
ATOM 648 O O . SER A 1 80 ? 1.231 -6.228 10.621 1.00 81.81 80 SER A O 1
#

Secondary structure (DSSP, 8-state):
---B-TTS-B--HHHH-PPP-THHHHHHHHHHHHHHHHHHHHTS-HHHHHHHHHHHTTTSSPPPHHHHHHHTT--HHHH-

pLDDT: mean 84.6, std 14.77, range [50.69, 96.44]

Nearest PDB structures (foldseek):
  7l7b-assembly1_F  TM=7.926E-01  e=1.031E-02  Clostridia bacterium
  6lts-assembly1_F  TM=7.272E-01  e=9.656E-03  Thermus thermophilus HB8
  4mey-assembly1_F  TM=7.488E-01  e=3.550E-02  Escherichia coli K-12
  6dcf-assembly1_F  TM=6.761E-01  e=1.976E-02  Mycolicibacterium smegmatis MC2 155
  6vjs-assembly2_Y  TM=7.409E-01  e=1.587E-01  Escherichia coli

Foldseek 3Di:
DPDADPVGDDDDVVNVPDDPPCPVVVVVVVVVVVVVVVCLVPPDDPLVSQLCCQCVVVPHDHDPLVRSCVVVVHDSVVSD

Radius of gyration: 23.43 Å; Cα contacts (8 Å, |Δi|>4): 54; chains: 1; bounding box: 54×34×51 Å

Mean predicted aligned error: 11.17 Å

Sequence (80 aa):
PIDTDKDGHPLTLSDVISEDDNIIDNIDLKINAEKMYRYIQDILGERERRIIELRYGLMGEALTQREVAKMLDISRSYVS